Protein AF-A0A3D8P7G8-F1 (afdb_monomer)

Foldseek 3Di:
DDDDDPDPDPDPVVVVVVVVVVVVVVLVVVLVVLLPDDPVVNVVLLVVLQVLLDDPCPDPDVDDDPDPVNVVSNVRSVVSVVSSVSNVVSVVVVD

Organism: NCBI:txid34006

Solvent-accessible surface area (backbone atoms only — not comparable to full-atom values): 5709 Å² total; per-residue (Å²): 139,78,78,78,78,75,78,76,74,72,52,67,65,60,53,51,52,52,50,51,53,49,52,53,51,50,50,54,52,50,50,59,54,56,70,69,48,57,69,73,62,43,51,60,48,44,53,54,26,54,66,52,34,51,75,81,80,78,70,86,57,96,79,67,73,81,51,77,66,52,59,54,51,48,54,49,13,51,51,30,44,54,52,36,56,53,53,52,58,50,47,73,74,71,112

Radius of gyration: 19.66 Å; Cα contacts (8 Å, |Δi|>4): 37; chains: 1; bounding box: 55×53×42 Å

Structure (mmCIF, N/CA/C/O backbone):
data_AF-A0A3D8P7G8-F1
#
_entry.id   AF-A0A3D8P7G8-F1
#
loop_
_atom_site.group_PDB
_atom_site.id
_atom_site.type_symbol
_atom_site.label_atom_id
_atom_site.label_alt_id
_atom_site.label_comp_id
_atom_site.label_asym_id
_atom_site.label_entity_id
_atom_site.label_seq_id
_atom_site.pdbx_PDB_ins_code
_atom_site.Cartn_x
_atom_site.Cartn_y
_atom_site.Cartn_z
_atom_site.occupancy
_atom_site.B_iso_or_equiv
_atom_site.auth_seq_id
_atom_site.auth_comp_id
_atom_site.auth_asym_id
_atom_site.auth_atom_id
_atom_site.pdbx_PDB_model_num
ATOM 1 N N . MET A 1 1 ? 36.194 -30.233 -26.811 1.00 53.03 1 MET A N 1
ATOM 2 C CA . MET A 1 1 ? 35.343 -30.298 -25.609 1.00 53.03 1 MET A CA 1
ATOM 3 C C . MET A 1 1 ? 34.994 -28.865 -25.271 1.00 53.03 1 MET A C 1
ATOM 5 O O . MET A 1 1 ? 35.783 -28.189 -24.630 1.00 53.03 1 MET A O 1
ATOM 9 N N . THR A 1 2 ? 33.936 -28.358 -25.898 1.00 67.12 2 THR A N 1
ATOM 10 C CA 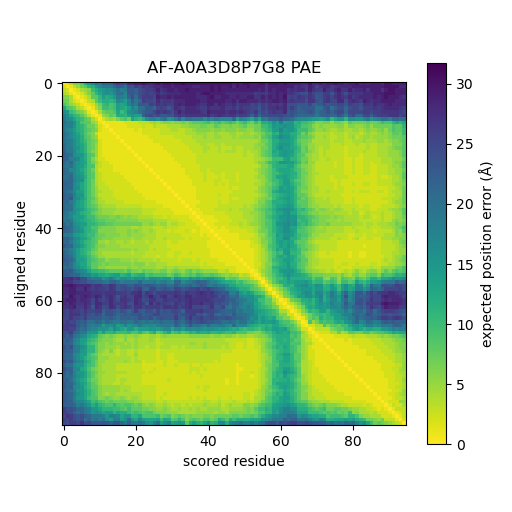. THR A 1 2 ? 33.499 -26.966 -25.759 1.00 67.12 2 THR A CA 1
ATOM 11 C C . THR A 1 2 ? 32.709 -26.872 -24.464 1.00 67.12 2 THR A C 1
ATOM 13 O O . THR A 1 2 ? 31.802 -27.676 -24.258 1.00 67.12 2 THR A O 1
ATOM 16 N N . ASP A 1 3 ? 33.096 -25.952 -23.591 1.00 61.84 3 ASP A N 1
ATOM 17 C CA . ASP A 1 3 ? 32.359 -25.633 -22.370 1.00 61.84 3 ASP A CA 1
ATOM 18 C C . ASP A 1 3 ? 30.915 -25.240 -22.756 1.00 61.84 3 ASP A C 1
ATOM 20 O O . ASP A 1 3 ? 30.755 -24.484 -23.726 1.00 61.84 3 ASP A O 1
ATOM 24 N N . PRO A 1 4 ? 29.856 -25.781 -22.120 1.00 70.75 4 PRO A N 1
ATOM 25 C CA . PRO A 1 4 ? 28.495 -25.360 -22.422 1.00 70.75 4 PRO A CA 1
ATOM 26 C C . PRO A 1 4 ? 28.347 -23.854 -22.186 1.00 70.75 4 PRO A C 1
ATOM 28 O O . PRO A 1 4 ? 28.853 -23.309 -21.205 1.00 70.75 4 PRO A O 1
ATOM 31 N N . LEU A 1 5 ? 27.646 -23.185 -23.107 1.00 66.75 5 LEU A N 1
ATOM 32 C CA . LEU A 1 5 ? 27.261 -21.783 -22.952 1.00 66.75 5 LEU A CA 1
ATOM 33 C C . LEU A 1 5 ? 26.560 -21.637 -21.586 1.00 66.75 5 LEU A C 1
ATOM 35 O O . LEU A 1 5 ? 25.710 -22.482 -21.285 1.00 66.75 5 LEU A O 1
ATOM 39 N N . PRO A 1 6 ? 26.889 -20.626 -20.759 1.00 66.75 6 PRO A N 1
ATOM 40 C CA . PRO A 1 6 ? 26.159 -20.396 -19.520 1.00 66.75 6 PRO A CA 1
ATOM 41 C C . PRO A 1 6 ? 24.661 -20.319 -19.818 1.00 66.75 6 PRO A C 1
ATOM 43 O O . PRO A 1 6 ? 24.266 -19.740 -20.836 1.00 66.75 6 PRO A O 1
ATOM 46 N N . ASP A 1 7 ? 23.854 -20.919 -18.939 1.00 65.56 7 ASP A N 1
ATOM 47 C CA . ASP A 1 7 ? 22.394 -20.854 -19.013 1.00 65.56 7 ASP A CA 1
ATOM 48 C C . ASP A 1 7 ? 21.988 -19.394 -19.274 1.00 65.56 7 ASP A C 1
ATOM 50 O O . ASP A 1 7 ? 22.488 -18.501 -18.572 1.00 65.56 7 ASP A O 1
ATOM 54 N N . PRO A 1 8 ? 21.154 -19.107 -20.295 1.00 65.88 8 PRO A N 1
ATOM 55 C CA . PRO A 1 8 ? 20.751 -17.741 -20.567 1.00 65.88 8 PRO A CA 1
ATOM 56 C C . PRO A 1 8 ? 20.145 -17.177 -19.285 1.00 65.88 8 PRO A C 1
ATOM 58 O O . PRO A 1 8 ? 19.257 -17.792 -18.690 1.00 65.88 8 PRO A O 1
ATOM 61 N N . LEU A 1 9 ? 20.667 -16.025 -18.842 1.00 62.25 9 LEU A N 1
ATOM 62 C CA . LEU A 1 9 ? 20.104 -15.281 -17.717 1.00 62.25 9 LEU A CA 1
ATOM 63 C C . LEU A 1 9 ? 18.578 -15.288 -17.880 1.00 62.25 9 LEU A C 1
ATOM 65 O O . LEU A 1 9 ? 18.120 -14.991 -18.987 1.00 62.25 9 LEU A O 1
ATOM 69 N N . PRO A 1 10 ? 17.802 -15.660 -16.842 1.00 65.69 10 PRO A N 1
ATOM 70 C CA . PRO A 1 10 ? 16.363 -15.817 -16.986 1.00 65.69 10 PRO A CA 1
ATOM 71 C C . PRO A 1 10 ? 15.791 -14.569 -17.644 1.00 65.69 10 PRO A C 1
ATOM 73 O O . PRO A 1 10 ? 16.158 -13.460 -17.239 1.00 65.69 10 PRO A O 1
ATOM 76 N N . ASP A 1 11 ? 14.953 -14.779 -18.668 1.00 84.19 11 ASP A N 1
ATOM 77 C CA . ASP A 1 11 ? 14.344 -13.721 -19.474 1.00 84.19 11 ASP A CA 1
ATOM 78 C C . ASP A 1 11 ? 13.923 -12.570 -18.553 1.00 84.19 11 ASP A C 1
ATOM 80 O O . ASP A 1 11 ? 13.236 -12.785 -17.548 1.00 84.19 11 ASP A O 1
ATOM 84 N N . THR A 1 12 ? 14.393 -11.354 -18.840 1.00 87.75 12 THR A N 1
ATOM 85 C CA . THR A 1 12 ? 14.080 -10.158 -18.051 1.00 87.75 12 THR A CA 1
ATOM 86 C C . THR A 1 12 ? 12.576 -10.052 -17.802 1.00 87.75 12 THR A C 1
ATOM 88 O O . THR A 1 12 ? 12.172 -9.727 -16.685 1.00 87.75 12 THR A O 1
ATOM 91 N N . ALA A 1 13 ? 11.746 -10.430 -18.781 1.00 86.69 13 ALA A N 1
ATOM 92 C CA . ALA A 1 13 ? 10.298 -10.489 -18.621 1.00 86.69 13 ALA A CA 1
ATOM 93 C C . ALA A 1 13 ? 9.864 -11.506 -17.548 1.00 86.69 13 ALA A C 1
ATOM 95 O O . ALA A 1 13 ? 9.061 -11.181 -16.674 1.00 86.69 13 ALA A O 1
ATOM 96 N N . ALA A 1 14 ? 10.443 -12.710 -17.546 1.00 88.00 14 ALA A N 1
ATOM 97 C CA . ALA A 1 14 ? 10.170 -13.728 -16.533 1.00 88.00 14 ALA A CA 1
ATOM 98 C C . ALA A 1 14 ? 10.595 -13.276 -15.124 1.00 88.00 14 ALA A C 1
ATOM 100 O O . ALA A 1 14 ? 9.893 -13.539 -14.145 1.00 88.00 14 ALA A O 1
ATOM 101 N N . ARG A 1 15 ? 11.716 -12.554 -15.003 1.00 90.25 15 ARG A N 1
ATOM 102 C CA . ARG A 1 15 ? 12.174 -11.995 -13.719 1.00 90.25 15 ARG A CA 1
ATOM 103 C C . ARG A 1 15 ? 11.240 -10.901 -13.203 1.00 90.25 15 ARG A C 1
ATOM 105 O O . ARG A 1 15 ? 10.939 -10.897 -12.010 1.00 90.25 15 ARG A O 1
ATOM 112 N N . ILE A 1 16 ? 10.779 -10.004 -14.077 1.00 92.00 16 ILE A N 1
ATOM 113 C CA . ILE A 1 16 ? 9.809 -8.953 -13.733 1.00 92.00 16 ILE A CA 1
ATOM 114 C C . ILE A 1 16 ? 8.492 -9.587 -13.277 1.00 92.00 16 ILE A C 1
ATOM 116 O O . ILE A 1 16 ? 8.035 -9.297 -12.174 1.00 92.00 16 ILE A O 1
ATOM 120 N N . ALA A 1 17 ? 7.954 -10.544 -14.039 1.00 90.69 17 ALA A N 1
ATOM 121 C CA . ALA A 1 17 ? 6.727 -11.252 -13.675 1.00 90.69 17 ALA A CA 1
ATOM 122 C C . ALA A 1 17 ? 6.842 -11.973 -12.317 1.00 90.69 17 ALA A C 1
ATOM 124 O O . ALA A 1 17 ? 5.914 -11.960 -11.506 1.00 90.69 17 ALA A O 1
ATOM 125 N N . ALA A 1 18 ? 8.001 -12.573 -12.021 1.00 93.19 18 ALA A N 1
ATOM 126 C CA . ALA A 1 18 ? 8.248 -13.192 -10.721 1.00 93.19 18 ALA A CA 1
ATOM 127 C C . ALA A 1 18 ? 8.268 -12.166 -9.572 1.00 93.19 18 ALA A C 1
ATOM 129 O O . ALA A 1 18 ? 7.765 -12.454 -8.482 1.00 93.19 18 ALA A O 1
ATOM 130 N N . LEU A 1 19 ? 8.830 -10.972 -9.788 1.00 93.88 19 LEU A N 1
ATOM 131 C CA . LEU A 1 19 ? 8.809 -9.888 -8.800 1.00 93.88 19 LEU A CA 1
ATOM 132 C C . LEU A 1 19 ? 7.391 -9.356 -8.577 1.00 93.88 19 LEU A C 1
ATOM 134 O O . LEU A 1 19 ? 6.976 -9.234 -7.424 1.00 93.88 19 LEU A O 1
ATOM 138 N N . GLU A 1 20 ? 6.625 -9.130 -9.643 1.00 92.44 20 GLU A N 1
ATOM 139 C CA . GLU A 1 20 ? 5.216 -8.731 -9.562 1.00 92.44 20 GLU A CA 1
ATOM 140 C C . GLU A 1 20 ? 4.386 -9.755 -8.780 1.00 92.44 20 GLU A C 1
ATOM 142 O O . GLU A 1 20 ? 3.663 -9.397 -7.849 1.00 92.44 20 GLU A O 1
ATOM 147 N N . GLY A 1 21 ? 4.546 -11.048 -9.081 1.00 95.56 21 GLY A N 1
ATOM 148 C CA . GLY A 1 21 ? 3.864 -12.122 -8.359 1.00 95.56 21 GLY A CA 1
ATOM 149 C C . GLY A 1 21 ? 4.184 -12.127 -6.861 1.00 95.56 21 GLY A C 1
ATOM 150 O O . GLY A 1 21 ? 3.285 -12.285 -6.030 1.00 95.56 21 GLY A O 1
ATOM 151 N N . ARG A 1 22 ? 5.452 -11.895 -6.494 1.00 96.50 22 ARG A N 1
ATOM 152 C CA . ARG A 1 22 ? 5.880 -11.785 -5.088 1.00 96.50 22 ARG A CA 1
ATOM 153 C C . ARG A 1 22 ? 5.280 -10.559 -4.402 1.00 96.50 22 ARG A C 1
ATOM 155 O O . ARG A 1 22 ? 4.801 -10.698 -3.278 1.00 96.50 22 ARG A O 1
ATOM 162 N N . LEU A 1 23 ? 5.262 -9.401 -5.062 1.00 93.69 23 LEU A N 1
ATOM 163 C CA . LEU A 1 23 ? 4.650 -8.177 -4.531 1.00 93.69 23 LEU A CA 1
ATOM 164 C C . LEU A 1 23 ? 3.144 -8.359 -4.304 1.00 93.69 23 LEU A C 1
ATOM 166 O O . LEU A 1 23 ? 2.642 -8.061 -3.222 1.00 93.69 23 LEU A O 1
ATOM 170 N N . ILE A 1 24 ? 2.430 -8.947 -5.268 1.00 93.56 24 ILE A N 1
ATOM 171 C CA . ILE A 1 24 ? 0.997 -9.249 -5.137 1.00 93.56 24 ILE A CA 1
ATOM 172 C C . ILE A 1 24 ? 0.742 -10.203 -3.963 1.00 93.56 24 ILE A C 1
ATOM 174 O O . ILE A 1 24 ? -0.187 -9.988 -3.182 1.00 93.56 24 ILE A O 1
ATOM 178 N N . ALA A 1 25 ? 1.550 -11.257 -3.818 1.00 96.00 25 ALA A N 1
ATOM 179 C CA . ALA A 1 25 ? 1.415 -12.199 -2.710 1.00 96.00 25 ALA A CA 1
ATOM 180 C C . ALA A 1 25 ? 1.627 -11.513 -1.350 1.00 96.00 25 ALA A C 1
ATOM 182 O O . ALA A 1 25 ? 0.830 -11.713 -0.432 1.00 96.00 25 ALA A O 1
ATOM 183 N N . GLN A 1 26 ? 2.651 -10.662 -1.238 1.00 96.12 26 GLN A N 1
ATOM 184 C CA . GLN A 1 26 ? 2.914 -9.881 -0.028 1.00 96.12 26 GLN A CA 1
ATOM 185 C C . GLN A 1 26 ? 1.763 -8.924 0.289 1.00 96.12 26 GLN A C 1
ATOM 187 O O . GLN A 1 26 ? 1.284 -8.929 1.423 1.00 96.12 26 GLN A O 1
ATOM 192 N N . ARG A 1 27 ? 1.243 -8.190 -0.706 1.00 94.00 27 ARG A N 1
ATOM 193 C CA . ARG A 1 27 ? 0.074 -7.312 -0.543 1.00 94.00 27 ARG A CA 1
ATOM 194 C C . ARG A 1 27 ? -1.126 -8.083 -0.005 1.00 94.00 27 ARG A C 1
ATOM 196 O O . ARG A 1 27 ? -1.745 -7.655 0.959 1.00 94.00 27 ARG A O 1
ATOM 203 N N . ARG A 1 28 ? -1.442 -9.249 -0.576 1.00 93.38 28 ARG A N 1
ATOM 204 C CA . ARG A 1 28 ? -2.575 -10.079 -0.125 1.00 93.38 28 ARG A CA 1
ATOM 205 C C . ARG A 1 28 ? -2.432 -10.516 1.331 1.00 93.38 28 ARG A C 1
ATOM 207 O O . ARG A 1 28 ? -3.400 -10.433 2.083 1.00 93.38 28 ARG A O 1
ATOM 214 N N . ILE A 1 29 ? -1.241 -10.968 1.729 1.00 95.94 29 ILE A N 1
ATOM 215 C CA . ILE A 1 29 ? -0.970 -11.367 3.117 1.00 95.94 29 ILE A CA 1
ATOM 216 C C . ILE A 1 29 ? -1.103 -10.160 4.046 1.00 95.94 29 ILE A C 1
ATOM 218 O O . ILE A 1 29 ? -1.804 -10.249 5.051 1.00 95.94 29 ILE A O 1
ATOM 222 N N . LEU A 1 30 ? -0.494 -9.025 3.694 1.00 94.25 30 LEU A N 1
ATOM 223 C CA . LEU A 1 30 ? -0.580 -7.802 4.485 1.00 94.25 30 LEU A CA 1
ATOM 224 C C . LEU A 1 30 ? -2.036 -7.355 4.656 1.00 94.25 30 LEU A C 1
ATOM 226 O O 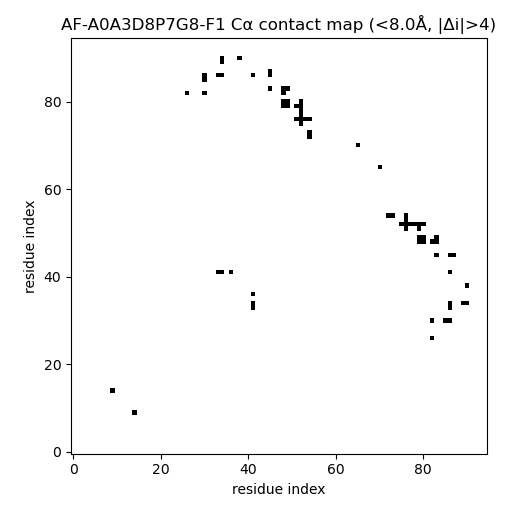. LEU A 1 30 ? -2.481 -7.149 5.778 1.00 94.25 30 LEU A O 1
ATOM 230 N N . MET A 1 31 ? -2.813 -7.312 3.574 1.00 92.12 31 MET A N 1
ATOM 231 C CA . MET A 1 31 ? -4.232 -6.957 3.627 1.00 92.12 31 MET A CA 1
ATOM 232 C C . MET A 1 31 ? -5.051 -7.915 4.496 1.00 92.12 31 MET A C 1
ATOM 234 O O . MET A 1 31 ? -5.928 -7.475 5.238 1.00 92.12 31 MET A O 1
ATOM 238 N N . ARG A 1 32 ? -4.743 -9.217 4.466 1.00 93.19 32 ARG A N 1
ATOM 239 C CA . ARG A 1 32 ? -5.391 -10.213 5.331 1.00 93.19 32 ARG A CA 1
ATOM 240 C C . ARG A 1 32 ? -5.102 -9.979 6.815 1.00 93.19 32 ARG A C 1
ATOM 242 O O . ARG A 1 32 ? -5.979 -10.257 7.637 1.00 93.19 32 ARG A O 1
ATOM 249 N N . LEU A 1 33 ? -3.895 -9.514 7.144 1.00 94.00 33 LEU A N 1
ATOM 250 C CA . LEU A 1 33 ? -3.499 -9.144 8.505 1.00 94.00 33 LEU A CA 1
ATOM 251 C C . LEU A 1 33 ? -4.176 -7.837 8.932 1.00 94.00 33 LEU A C 1
ATOM 253 O O . LEU A 1 33 ? -4.794 -7.799 9.993 1.00 94.00 33 LEU A O 1
ATOM 257 N N . LEU A 1 34 ? -4.130 -6.803 8.086 1.00 91.12 34 LEU A N 1
ATOM 258 C CA . LEU A 1 34 ? -4.735 -5.495 8.359 1.00 91.12 34 LEU A CA 1
ATOM 259 C C . LEU A 1 34 ? -6.257 -5.583 8.534 1.00 91.12 34 LEU A C 1
ATOM 261 O O . LEU A 1 34 ? -6.802 -4.980 9.455 1.00 91.12 34 LEU A O 1
ATOM 265 N N . GLY A 1 35 ? -6.942 -6.394 7.722 1.00 89.06 35 GLY A N 1
ATOM 266 C CA . GLY A 1 35 ? -8.379 -6.647 7.871 1.00 89.06 35 GLY A CA 1
ATOM 267 C C . GLY A 1 35 ? -8.761 -7.352 9.181 1.00 89.06 35 GLY A C 1
ATOM 268 O O . GLY A 1 35 ? -9.917 -7.302 9.586 1.00 89.06 35 GLY A O 1
ATOM 269 N N . GLY A 1 36 ? -7.803 -7.989 9.866 1.00 90.00 36 GLY A N 1
ATOM 270 C CA . GLY A 1 36 ? -8.009 -8.627 11.169 1.00 90.00 36 GLY A CA 1
ATOM 271 C C . GLY A 1 36 ? -7.802 -7.710 12.380 1.00 90.00 36 GLY A C 1
ATOM 272 O O . GLY A 1 36 ? -8.072 -8.137 13.500 1.00 90.00 36 GLY A O 1
ATOM 273 N N . LEU A 1 37 ? -7.311 -6.481 12.189 1.00 91.00 37 LEU A N 1
ATOM 274 C CA . LEU A 1 37 ? -7.107 -5.519 13.279 1.00 91.00 37 LEU A CA 1
ATOM 275 C C . LEU A 1 37 ? -8.444 -4.955 13.787 1.00 91.00 37 LEU A C 1
ATOM 277 O O . LEU A 1 37 ? -9.395 -4.927 13.013 1.00 91.00 37 LEU A O 1
ATOM 281 N N . PRO A 1 38 ? -8.545 -4.455 15.032 1.00 89.94 38 PRO A N 1
ATOM 282 C CA . PRO A 1 38 ? -9.729 -3.729 15.505 1.00 89.94 38 PRO A CA 1
ATOM 283 C C . PRO A 1 38 ? -10.039 -2.495 14.644 1.00 89.94 38 PRO A C 1
ATOM 285 O O . PRO A 1 38 ? -9.119 -1.866 14.119 1.00 89.94 38 PRO A O 1
ATOM 288 N N . ALA A 1 39 ? -11.317 -2.113 14.535 1.00 87.12 39 ALA A N 1
ATOM 289 C CA . ALA A 1 39 ? -11.758 -0.988 13.696 1.00 87.12 39 ALA A CA 1
ATOM 290 C C . ALA A 1 39 ? -11.018 0.328 14.009 1.00 87.12 39 ALA A C 1
ATOM 292 O O . ALA A 1 39 ? -10.552 1.010 13.102 1.00 87.12 39 ALA A O 1
ATOM 293 N N . GLU A 1 40 ? -10.809 0.627 15.293 1.00 86.44 40 GLU A N 1
ATOM 294 C CA . GLU A 1 40 ? -10.062 1.805 15.761 1.00 86.44 40 GLU A CA 1
ATO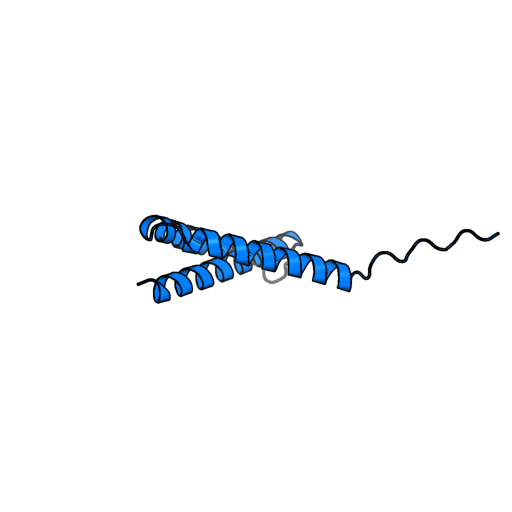M 295 C C . GLU A 1 40 ? -8.614 1.823 15.247 1.00 86.44 40 GLU A C 1
ATOM 297 O O . GLU A 1 40 ? -8.107 2.858 14.819 1.00 86.44 40 GLU A O 1
ATOM 302 N N . SER A 1 41 ? -7.948 0.663 15.232 1.00 88.94 41 SER A N 1
ATOM 303 C CA . SER A 1 41 ? -6.590 0.533 14.694 1.00 88.94 41 SER A CA 1
ATOM 304 C C . SER A 1 41 ? -6.562 0.655 13.170 1.00 88.94 41 SER A C 1
ATOM 306 O O . SER A 1 41 ? -5.589 1.168 12.622 1.00 88.94 41 SER A O 1
ATOM 308 N N . ARG A 1 42 ? -7.619 0.207 12.478 1.00 89.75 42 ARG A N 1
ATOM 309 C CA . ARG A 1 42 ? -7.738 0.348 11.019 1.00 89.75 42 ARG A CA 1
ATOM 310 C C . ARG A 1 42 ? -7.936 1.802 10.597 1.00 89.75 42 ARG A C 1
ATOM 312 O O . ARG A 1 42 ? -7.342 2.197 9.601 1.00 89.75 42 ARG A O 1
ATOM 319 N N . ALA A 1 43 ? -8.696 2.594 11.357 1.00 87.81 43 ALA A N 1
ATOM 320 C CA . ALA A 1 43 ? -8.930 4.008 11.056 1.00 87.81 43 ALA A CA 1
ATOM 321 C C . ALA A 1 43 ? -7.616 4.810 10.993 1.00 87.81 43 ALA A C 1
ATOM 323 O O . ALA A 1 43 ? -7.312 5.407 9.965 1.00 87.81 43 ALA A O 1
ATOM 324 N N . GLY A 1 44 ? -6.769 4.718 12.026 1.00 89.12 44 GLY A N 1
ATOM 325 C CA . GLY A 1 44 ? -5.467 5.404 12.017 1.00 89.12 44 GLY A CA 1
ATOM 326 C C . GLY A 1 44 ? -4.517 4.916 10.912 1.00 89.12 44 GLY A C 1
ATOM 327 O O . GLY A 1 44 ? -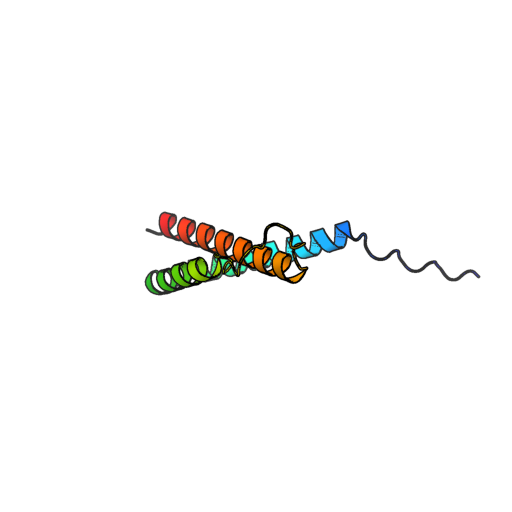3.703 5.679 10.397 1.00 89.12 44 GLY A O 1
ATOM 328 N N . LEU A 1 45 ? -4.634 3.648 10.506 1.00 90.31 45 LEU A N 1
ATOM 329 C CA . LEU A 1 45 ? -3.889 3.081 9.378 1.00 90.31 45 LEU A CA 1
ATOM 330 C C . LEU A 1 45 ? -4.371 3.621 8.025 1.00 90.31 45 LEU A C 1
ATOM 332 O O . LEU A 1 45 ? -3.545 3.873 7.151 1.00 90.31 45 LEU A O 1
ATOM 336 N N . LEU A 1 46 ? -5.682 3.796 7.845 1.00 90.06 46 LEU A N 1
ATOM 337 C CA . LEU A 1 46 ? -6.263 4.393 6.641 1.00 90.06 46 LEU A CA 1
ATOM 338 C C . LEU A 1 46 ? -5.807 5.842 6.461 1.00 90.06 46 LEU A C 1
ATOM 340 O O . LEU A 1 46 ? -5.415 6.206 5.352 1.00 90.06 46 LEU A O 1
ATOM 344 N N . ASP A 1 47 ? -5.797 6.622 7.543 1.00 89.94 47 ASP A N 1
ATOM 345 C CA . ASP A 1 47 ? -5.317 8.007 7.531 1.00 89.94 47 ASP A CA 1
ATOM 346 C C . ASP A 1 47 ? -3.829 8.067 7.157 1.00 89.94 47 ASP A C 1
ATOM 348 O O . ASP A 1 47 ? -3.434 8.792 6.244 1.00 89.94 47 ASP A O 1
ATOM 352 N N . TRP A 1 48 ? -3.002 7.220 7.780 1.00 90.56 48 TRP A N 1
ATOM 353 C CA . TRP A 1 48 ? -1.576 7.132 7.457 1.00 90.56 48 TRP A CA 1
ATOM 354 C C . TRP A 1 48 ? -1.315 6.730 5.995 1.00 90.56 48 TRP A C 1
ATOM 356 O O . TRP A 1 48 ? -0.415 7.273 5.349 1.00 90.56 48 TRP A O 1
ATOM 366 N N . LEU A 1 49 ? -2.096 5.789 5.451 1.00 91.44 49 LEU A N 1
ATOM 367 C CA . LEU A 1 49 ? -1.993 5.387 4.045 1.00 91.44 49 LEU A CA 1
ATOM 368 C C . LEU A 1 49 ? -2.382 6.528 3.096 1.00 91.44 49 LEU A C 1
ATOM 370 O O . LEU A 1 49 ? -1.742 6.684 2.058 1.00 91.44 49 LEU A O 1
ATOM 374 N N . GLU A 1 50 ? -3.395 7.328 3.437 1.00 89.31 50 GLU A N 1
ATOM 375 C CA . GLU A 1 50 ? -3.808 8.487 2.636 1.00 89.31 50 GLU A CA 1
ATOM 376 C C . GLU A 1 50 ? -2.710 9.556 2.588 1.00 89.31 50 GLU A C 1
ATOM 378 O O . GLU A 1 50 ? -2.361 10.027 1.506 1.00 89.31 50 GLU A O 1
ATOM 383 N N . GLU A 1 51 ? -2.083 9.873 3.724 1.00 87.75 51 GLU A N 1
ATOM 384 C CA . GLU A 1 51 ? -0.971 10.833 3.778 1.00 87.75 51 GLU A CA 1
ATOM 385 C C . GLU A 1 51 ? 0.218 10.422 2.895 1.00 87.75 51 GLU A C 1
ATOM 387 O O . GLU A 1 51 ? 0.916 11.274 2.342 1.00 87.75 51 GLU A O 1
ATOM 392 N N . ARG A 1 52 ? 0.467 9.113 2.769 1.00 86.19 52 ARG A N 1
ATOM 393 C CA . ARG A 1 52 ? 1.569 8.552 1.970 1.00 86.19 52 ARG A CA 1
ATOM 394 C C . ARG A 1 52 ? 1.208 8.303 0.507 1.00 86.19 52 ARG A C 1
ATOM 396 O O . ARG A 1 52 ? 2.109 8.097 -0.299 1.00 86.19 52 ARG A O 1
ATOM 403 N N . ALA A 1 53 ? -0.075 8.332 0.155 1.00 84.44 53 ALA A N 1
ATOM 404 C CA . ALA A 1 53 ? -0.553 8.169 -1.218 1.00 84.44 53 ALA A CA 1
ATOM 405 C C . ALA A 1 53 ? -0.432 9.452 -2.066 1.00 84.44 53 ALA A C 1
ATOM 407 O O . ALA A 1 53 ? -0.753 9.439 -3.261 1.00 84.44 53 ALA A O 1
ATOM 408 N N . VAL A 1 54 ? 0.008 10.557 -1.457 1.00 78.00 54 VAL A N 1
ATOM 409 C CA . VAL A 1 54 ? 0.244 11.843 -2.114 1.00 78.00 54 VAL A CA 1
ATOM 410 C C . VAL A 1 54 ? 1.739 12.008 -2.367 1.00 78.00 54 VAL A C 1
ATOM 412 O O . VAL A 1 54 ? 2.534 12.085 -1.428 1.00 78.00 54 VAL A O 1
ATOM 415 N N . LEU A 1 55 ? 2.122 12.112 -3.642 1.00 67.88 55 LEU A N 1
ATOM 416 C CA . LEU A 1 55 ? 3.448 12.601 -4.005 1.00 67.88 55 LEU A CA 1
ATOM 417 C C . LEU A 1 55 ? 3.525 14.053 -3.521 1.00 67.88 55 LEU A C 1
ATOM 419 O O . LEU A 1 55 ? 2.725 14.887 -3.946 1.00 67.88 55 LEU A O 1
ATOM 423 N N . ARG A 1 56 ? 4.425 14.358 -2.579 1.00 62.84 56 ARG A N 1
ATOM 424 C CA . ARG A 1 56 ? 4.655 15.746 -2.165 1.00 62.84 56 ARG A CA 1
ATOM 425 C C . ARG A 1 56 ? 5.254 16.469 -3.360 1.00 62.84 56 ARG A C 1
ATOM 427 O O . ARG A 1 56 ? 6.443 16.323 -3.619 1.00 62.84 56 ARG A O 1
ATOM 434 N N . ASP A 1 57 ? 4.392 17.174 -4.083 1.00 54.94 57 ASP A N 1
ATOM 435 C CA . ASP A 1 57 ? 4.704 17.923 -5.292 1.00 54.94 57 ASP A CA 1
ATOM 436 C C . ASP A 1 57 ? 5.760 18.987 -4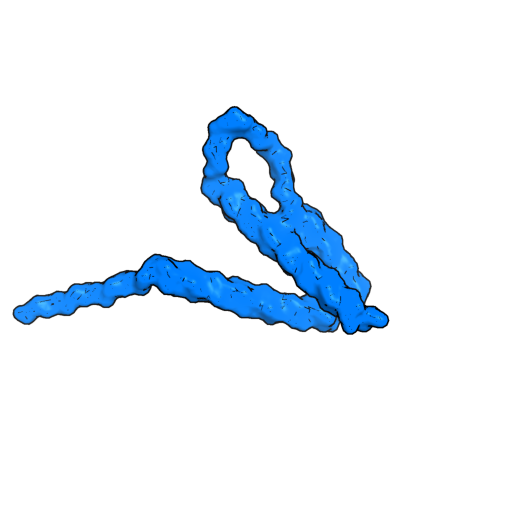.973 1.00 54.94 57 ASP A C 1
ATOM 438 O O . ASP A 1 57 ? 5.489 20.086 -4.484 1.00 54.94 57 ASP A O 1
ATOM 442 N N . GLY A 1 58 ? 7.015 18.593 -5.144 1.00 57.22 58 GLY A N 1
ATOM 443 C CA . GLY A 1 58 ? 8.161 19.471 -5.081 1.00 57.22 58 GLY A CA 1
ATOM 444 C C . GLY A 1 58 ? 8.364 20.088 -6.451 1.00 57.22 58 GLY A C 1
ATOM 445 O O . GLY A 1 58 ? 9.328 19.725 -7.106 1.00 57.22 58 GLY A O 1
ATOM 446 N N . GLN A 1 59 ? 7.469 20.996 -6.853 1.00 55.94 59 GLN A N 1
ATOM 447 C CA . GLN A 1 59 ? 7.599 21.839 -8.047 1.00 55.94 59 GLN A CA 1
ATOM 448 C C . GLN A 1 59 ? 7.982 21.051 -9.312 1.00 55.94 59 GLN A C 1
ATOM 450 O O . GLN A 1 59 ? 9.145 21.026 -9.715 1.00 55.94 59 GLN A O 1
ATOM 455 N N . GLU A 1 60 ? 6.991 20.453 -9.972 1.00 50.19 60 GLU A N 1
ATOM 456 C CA . GLU A 1 60 ? 7.144 19.985 -11.353 1.00 50.19 60 GLU A CA 1
ATOM 457 C C . GLU A 1 60 ? 7.425 21.171 -12.301 1.00 50.19 60 GLU A C 1
ATOM 459 O O . GLU A 1 60 ? 6.521 21.823 -12.825 1.00 50.19 60 GLU A O 1
ATOM 464 N N . ASP A 1 61 ? 8.709 21.477 -12.502 1.00 61.53 61 ASP A N 1
ATOM 465 C CA . ASP A 1 61 ? 9.190 22.399 -13.532 1.00 61.53 61 ASP A CA 1
ATOM 466 C C . ASP A 1 61 ? 8.806 21.832 -14.918 1.00 61.53 61 ASP A C 1
ATO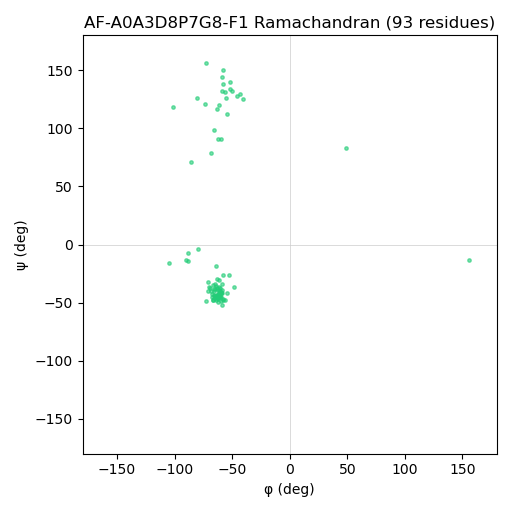M 468 O O . ASP A 1 61 ? 9.211 20.703 -15.237 1.00 61.53 61 ASP A O 1
ATOM 472 N N . PRO A 1 62 ? 8.014 22.549 -15.746 1.00 56.22 62 PRO A N 1
ATOM 473 C CA . PRO A 1 62 ? 7.559 22.084 -17.057 1.00 56.22 62 PRO A CA 1
ATOM 474 C C . PRO A 1 62 ? 8.736 21.989 -18.043 1.00 56.22 62 PRO A C 1
ATOM 476 O O . PRO A 1 62 ? 8.958 22.854 -18.886 1.00 56.22 62 PRO A O 1
ATOM 479 N N . GLY A 1 63 ? 9.513 20.916 -17.923 1.00 60.19 63 GLY A N 1
ATOM 480 C CA . GLY A 1 63 ? 10.732 20.667 -18.692 1.00 60.19 63 GLY A CA 1
ATOM 481 C C . GLY A 1 63 ? 11.726 19.724 -18.011 1.00 60.19 63 GLY A C 1
ATOM 482 O O . GLY A 1 63 ? 12.642 19.236 -18.676 1.00 60.19 63 GLY A O 1
ATOM 483 N N . ALA A 1 64 ? 11.555 19.426 -16.719 1.00 60.31 64 ALA A N 1
ATOM 484 C CA . ALA A 1 64 ? 12.399 18.466 -16.023 1.00 60.31 64 ALA A CA 1
ATOM 485 C C . ALA A 1 64 ? 12.053 17.031 -16.454 1.00 60.31 64 ALA A C 1
ATOM 487 O O . ALA A 1 64 ? 10.926 16.562 -16.304 1.00 60.31 64 ALA A O 1
ATOM 488 N N . VAL A 1 65 ? 13.041 16.315 -16.993 1.00 56.31 65 VAL A N 1
ATOM 489 C CA . VAL A 1 65 ? 12.938 14.865 -17.205 1.00 56.31 65 VAL A CA 1
ATOM 490 C C . VAL A 1 65 ? 12.686 14.224 -15.835 1.00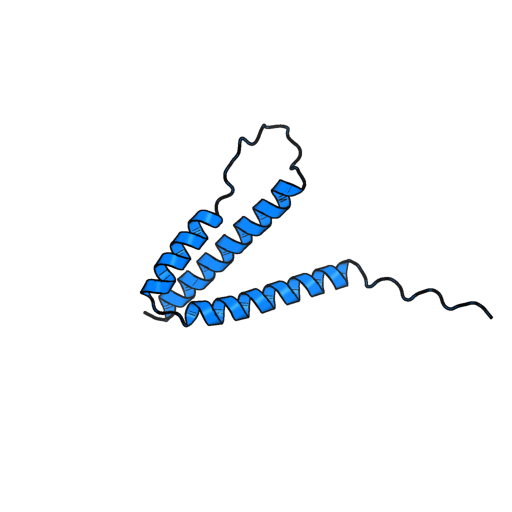 56.31 65 VAL A C 1
ATOM 492 O O . VAL A 1 65 ? 13.420 14.567 -14.904 1.00 56.31 65 VAL A O 1
ATOM 495 N N . PRO A 1 66 ? 11.701 13.317 -15.674 1.00 56.06 66 PRO A N 1
ATOM 496 C CA . PRO A 1 66 ? 11.486 12.643 -14.402 1.00 56.06 66 PRO A CA 1
ATOM 497 C C . PRO A 1 66 ? 12.796 11.989 -13.968 1.00 56.06 66 PRO A C 1
ATOM 499 O O . PRO A 1 66 ? 13.294 11.079 -14.635 1.00 56.06 66 PRO A O 1
ATOM 502 N N . ALA A 1 67 ? 13.395 12.486 -12.885 1.00 61.00 67 ALA A N 1
ATOM 503 C CA . ALA A 1 67 ? 14.544 11.825 -12.292 1.00 61.00 67 ALA A CA 1
ATOM 504 C C . ALA A 1 67 ? 14.110 10.404 -11.906 1.00 61.00 67 ALA A C 1
ATOM 506 O O . ALA A 1 67 ? 12.980 10.202 -11.474 1.00 61.00 67 ALA A O 1
ATOM 507 N N . GLU A 1 68 ? 14.991 9.416 -12.033 1.00 57.81 68 GLU A N 1
ATOM 508 C CA . GLU A 1 68 ? 14.698 8.003 -11.734 1.00 57.81 68 GLU A CA 1
ATOM 509 C C . GLU A 1 68 ? 14.097 7.802 -10.320 1.00 57.81 68 GLU A C 1
ATOM 511 O O . GLU A 1 68 ? 13.290 6.902 -10.096 1.00 57.81 68 GLU A O 1
ATOM 516 N N . GLY A 1 69 ? 14.394 8.718 -9.387 1.00 61.41 69 GLY A N 1
ATOM 517 C CA . GLY A 1 69 ? 13.760 8.790 -8.067 1.00 61.41 69 GLY A CA 1
ATOM 518 C C . GLY A 1 69 ? 12.259 9.121 -8.083 1.00 61.41 69 GLY A C 1
ATOM 519 O O . GLY A 1 69 ? 11.519 8.571 -7.278 1.00 61.41 69 GLY A O 1
ATOM 520 N N . ALA A 1 70 ? 11.774 9.939 -9.020 1.00 72.56 70 ALA A N 1
ATOM 521 C CA . ALA A 1 70 ? 10.353 10.278 -9.137 1.00 72.56 70 ALA A CA 1
ATOM 522 C C . ALA A 1 70 ? 9.499 9.066 -9.544 1.00 72.56 70 ALA A C 1
ATOM 524 O O . ALA A 1 70 ? 8.385 8.908 -9.054 1.00 72.56 70 ALA A O 1
ATOM 525 N N . ALA A 1 71 ? 10.031 8.174 -10.389 1.00 78.31 71 ALA A N 1
ATOM 526 C CA . ALA A 1 71 ? 9.326 6.957 -10.797 1.00 78.31 71 ALA A CA 1
ATOM 527 C C . ALA A 1 71 ? 9.120 5.986 -9.621 1.00 78.31 71 ALA A C 1
ATOM 529 O O . ALA A 1 71 ? 8.048 5.395 -9.487 1.00 78.31 71 ALA A O 1
ATOM 530 N N . LEU A 1 72 ? 10.125 5.848 -8.748 1.00 81.31 72 LEU A N 1
ATOM 531 C CA . LEU A 1 72 ? 10.014 5.035 -7.537 1.00 81.31 72 LEU A CA 1
ATOM 532 C C . LEU A 1 72 ? 9.013 5.637 -6.544 1.00 81.31 72 LEU A C 1
ATOM 534 O O . LEU A 1 72 ? 8.154 4.919 -6.040 1.00 81.31 72 LEU A O 1
ATOM 538 N N . GLU A 1 73 ? 9.105 6.940 -6.280 1.00 82.81 73 GLU A N 1
ATOM 539 C CA . GLU A 1 73 ? 8.189 7.630 -5.364 1.00 82.81 73 GLU A CA 1
ATOM 540 C C . GLU A 1 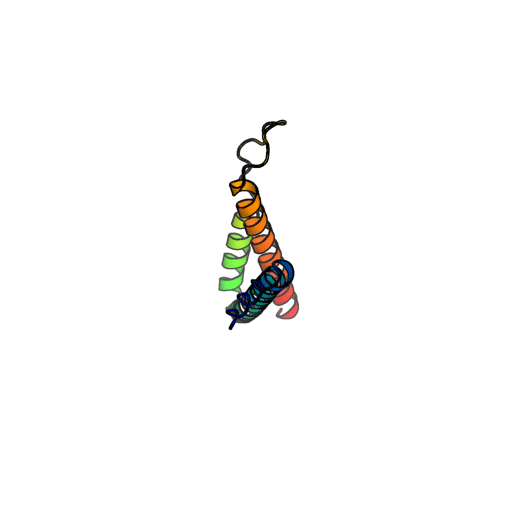73 ? 6.738 7.577 -5.862 1.00 82.81 73 GLU A C 1
ATOM 542 O O . GLU A 1 73 ? 5.822 7.334 -5.076 1.00 82.81 73 GLU A O 1
ATOM 547 N N . LEU A 1 74 ? 6.517 7.706 -7.175 1.00 84.50 74 LEU A N 1
ATOM 548 C CA . LEU A 1 74 ? 5.194 7.546 -7.775 1.00 84.50 74 LEU A CA 1
ATOM 549 C C . LEU A 1 74 ? 4.667 6.116 -7.605 1.00 84.50 74 LEU A C 1
ATOM 551 O O . LEU A 1 74 ? 3.532 5.930 -7.170 1.00 84.50 74 LEU A O 1
ATOM 555 N N . ALA A 1 75 ? 5.501 5.105 -7.870 1.00 86.38 75 ALA A N 1
ATOM 556 C CA . ALA A 1 75 ? 5.127 3.705 -7.680 1.00 86.38 75 ALA A CA 1
ATOM 557 C C . ALA A 1 75 ? 4.790 3.387 -6.211 1.00 86.38 75 ALA A C 1
ATOM 559 O O . ALA A 1 75 ? 3.864 2.622 -5.938 1.00 86.38 75 ALA A O 1
ATOM 560 N N . LEU A 1 76 ? 5.503 3.996 -5.257 1.00 88.12 76 LEU A N 1
ATOM 561 C CA . LEU A 1 76 ? 5.195 3.886 -3.831 1.00 88.12 76 LEU A CA 1
ATOM 562 C C . LEU A 1 76 ? 3.860 4.555 -3.488 1.00 88.12 76 LEU A C 1
ATOM 564 O O . LEU A 1 76 ? 3.030 3.936 -2.824 1.00 88.12 76 LEU A O 1
ATOM 568 N N . ALA A 1 77 ? 3.628 5.784 -3.949 1.00 89.75 77 ALA A N 1
ATOM 569 C CA . ALA A 1 77 ? 2.376 6.500 -3.709 1.00 89.75 77 ALA A CA 1
ATOM 570 C C . ALA A 1 77 ? 1.164 5.744 -4.287 1.00 89.75 77 ALA A C 1
ATOM 572 O O . ALA A 1 77 ? 0.125 5.621 -3.629 1.00 89.75 77 ALA A O 1
ATOM 573 N N . ASP A 1 78 ? 1.308 5.179 -5.487 1.00 90.69 78 ASP A N 1
ATOM 574 C CA . ASP A 1 78 ? 0.288 4.344 -6.123 1.00 90.69 78 ASP A CA 1
ATOM 575 C C . ASP A 1 78 ? -0.008 3.084 -5.305 1.00 90.69 78 ASP A C 1
ATOM 577 O O . ASP A 1 78 ? -1.174 2.749 -5.073 1.00 90.69 78 ASP A O 1
ATOM 581 N N . GLU A 1 79 ? 1.030 2.419 -4.800 1.00 92.50 79 GLU A N 1
ATOM 582 C CA . GLU A 1 79 ? 0.882 1.242 -3.948 1.00 92.50 79 GLU A CA 1
ATOM 583 C C . GLU A 1 79 ? 0.127 1.561 -2.649 1.00 92.50 79 GLU A C 1
ATOM 585 O O . GLU A 1 79 ? -0.798 0.834 -2.270 1.00 92.50 79 GLU A O 1
ATOM 590 N N . MET A 1 80 ? 0.461 2.677 -1.991 1.00 93.06 80 MET A N 1
ATOM 591 C CA . MET A 1 80 ? -0.226 3.134 -0.774 1.00 93.06 80 MET A CA 1
ATOM 592 C C . MET A 1 80 ? -1.711 3.403 -1.040 1.00 93.06 80 MET A C 1
ATOM 594 O O . MET A 1 80 ? -2.572 2.984 -0.258 1.00 93.06 80 MET A O 1
ATOM 598 N N . ARG A 1 81 ? -2.034 4.015 -2.188 1.00 91.88 81 ARG A N 1
ATOM 599 C CA . ARG A 1 81 ? -3.418 4.259 -2.615 1.00 91.88 81 ARG A CA 1
ATOM 600 C C . ARG A 1 81 ? -4.193 2.958 -2.814 1.00 91.88 81 ARG A C 1
ATOM 602 O O . ARG A 1 81 ? -5.335 2.852 -2.362 1.00 91.88 81 ARG A O 1
ATOM 609 N N . LEU A 1 82 ? -3.590 1.962 -3.465 1.00 92.38 82 LEU A N 1
ATOM 610 C CA . LEU A 1 82 ? -4.213 0.654 -3.686 1.00 92.38 82 LEU A CA 1
ATOM 611 C C . LEU A 1 82 ? -4.488 -0.074 -2.365 1.00 92.38 82 LEU A C 1
ATOM 613 O O . LEU A 1 82 ? -5.583 -0.611 -2.181 1.00 92.38 82 LEU A O 1
ATOM 617 N N . MET A 1 83 ? -3.535 -0.053 -1.429 1.00 92.94 83 MET A N 1
ATOM 618 C CA . MET A 1 83 ? -3.714 -0.651 -0.10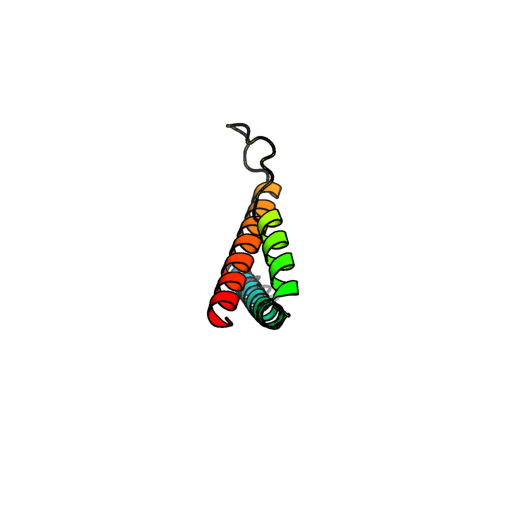2 1.00 92.94 83 MET A CA 1
ATOM 619 C C . MET A 1 83 ? -4.837 0.030 0.685 1.00 92.94 83 MET A C 1
ATOM 621 O O . MET A 1 83 ? -5.673 -0.661 1.271 1.00 92.94 83 MET A O 1
ATOM 625 N N . ARG A 1 84 ? -4.921 1.367 0.646 1.00 93.62 84 ARG A N 1
ATOM 626 C CA . ARG A 1 84 ? -6.005 2.112 1.301 1.00 93.62 84 ARG A CA 1
ATOM 627 C C . ARG A 1 84 ? -7.375 1.719 0.760 1.00 93.62 84 ARG A C 1
ATOM 629 O O . ARG A 1 84 ? -8.287 1.445 1.537 1.00 93.62 84 ARG A O 1
ATOM 636 N N . GLN A 1 85 ? -7.524 1.684 -0.565 1.00 91.75 85 GLN A N 1
ATOM 637 C CA . GLN A 1 85 ? -8.789 1.312 -1.201 1.00 91.75 85 GLN A CA 1
ATOM 638 C C . GLN A 1 85 ? -9.222 -0.103 -0.814 1.00 91.75 85 GLN A C 1
ATOM 640 O O . GLN A 1 85 ? -10.400 -0.339 -0.557 1.00 91.75 85 GLN A O 1
ATOM 645 N N . GLU A 1 86 ? -8.284 -1.046 -0.766 1.00 91.31 86 GLU A N 1
ATOM 646 C CA . GLU A 1 86 ? -8.594 -2.423 -0.397 1.00 91.31 86 GLU A CA 1
ATOM 647 C C . GLU A 1 86 ? -8.986 -2.551 1.079 1.00 91.31 86 GLU A C 1
ATOM 649 O O . GLU A 1 86 ? -9.938 -3.268 1.397 1.00 91.31 86 GLU A O 1
ATOM 654 N N . LEU A 1 87 ? -8.310 -1.821 1.975 1.00 90.31 87 LEU A N 1
ATOM 655 C CA . LEU A 1 87 ? -8.649 -1.817 3.398 1.00 90.31 87 LEU A CA 1
ATOM 656 C C . LEU A 1 87 ? -10.040 -1.223 3.639 1.00 90.31 87 LEU A C 1
ATOM 658 O O . LEU A 1 87 ? -10.830 -1.812 4.371 1.00 90.31 87 LEU A O 1
ATOM 662 N N . ALA A 1 88 ? -10.361 -0.110 2.975 1.00 88.38 88 ALA A N 1
ATOM 663 C CA . ALA A 1 88 ? -11.673 0.528 3.067 1.00 88.38 88 ALA A CA 1
ATOM 664 C C . ALA A 1 88 ? -12.800 -0.418 2.611 1.00 88.38 88 ALA A C 1
ATOM 666 O O . ALA A 1 88 ? -13.782 -0.601 3.323 1.00 88.38 88 ALA A O 1
ATOM 667 N N . ARG A 1 89 ? -12.618 -1.127 1.484 1.00 87.25 89 ARG A N 1
ATOM 668 C CA . ARG A 1 89 ? -13.588 -2.138 1.015 1.00 87.25 89 ARG A CA 1
ATOM 669 C C . ARG A 1 89 ? -13.773 -3.298 1.993 1.00 87.25 89 ARG A C 1
ATOM 671 O O . ARG A 1 89 ? -14.818 -3.944 1.981 1.00 87.25 89 ARG A O 1
ATOM 678 N N . HIS A 1 90 ? -12.740 -3.651 2.757 1.00 83.56 90 HIS A N 1
ATOM 679 C CA . HIS A 1 90 ? -12.850 -4.682 3.786 1.00 83.56 90 HIS A CA 1
ATOM 680 C C . HIS A 1 90 ? -13.704 -4.204 4.966 1.00 83.56 90 HIS A C 1
ATOM 682 O O . HIS A 1 90 ? -14.458 -5.002 5.526 1.00 83.56 90 HIS A O 1
ATOM 688 N N . ASP A 1 91 ? -13.597 -2.927 5.329 1.00 79.06 91 ASP A N 1
ATOM 689 C CA . ASP A 1 91 ? -14.369 -2.315 6.411 1.00 79.06 91 ASP A CA 1
ATOM 690 C C . ASP A 1 91 ? -15.868 -2.282 6.081 1.00 79.06 91 ASP A C 1
ATOM 692 O O . ASP A 1 91 ? -16.665 -2.792 6.863 1.00 79.06 91 ASP A O 1
ATOM 696 N N . ASP A 1 92 ? -16.228 -1.863 4.861 1.00 79.94 92 ASP A N 1
ATOM 697 C CA . ASP A 1 92 ? -17.618 -1.844 4.369 1.00 79.94 92 ASP A CA 1
ATOM 698 C C . ASP A 1 92 ? -18.307 -3.221 4.397 1.00 79.94 92 ASP A C 1
ATOM 700 O O . ASP A 1 92 ? -19.529 -3.311 4.454 1.00 79.94 92 ASP A O 1
ATOM 704 N N . ARG A 1 93 ? -17.536 -4.315 4.313 1.00 75.44 93 ARG A N 1
ATOM 705 C CA . ARG A 1 93 ? -18.054 -5.696 4.377 1.00 75.44 93 ARG A CA 1
ATOM 706 C C . ARG A 1 93 ? -18.107 -6.264 5.797 1.00 75.44 93 ARG A C 1
ATOM 708 O O . ARG A 1 93 ? -18.651 -7.352 5.977 1.00 75.44 93 ARG A O 1
ATOM 715 N N . SER A 1 94 ? -17.451 -5.605 6.752 1.00 68.38 94 SER A N 1
ATOM 716 C CA . SER A 1 94 ? -17.314 -6.070 8.138 1.00 68.38 94 SER A CA 1
ATOM 717 C C . SER A 1 94 ? -18.217 -5.314 9.120 1.00 68.38 94 SER A C 1
ATOM 719 O O . SER A 1 94 ? -18.368 -5.784 10.248 1.00 68.38 94 SER A O 1
ATOM 721 N N . GLY A 1 95 ? -18.760 -4.159 8.718 1.00 58.56 95 GLY A N 1
ATOM 722 C CA . GLY A 1 95 ? -19.839 -3.442 9.412 1.00 58.56 95 GLY A CA 1
ATOM 723 C C . GLY A 1 95 ? -21.220 -3.920 8.981 1.00 58.56 95 GLY A C 1
ATOM 724 O O . GLY A 1 95 ? -22.136 -3.828 9.825 1.00 58.56 95 GLY A O 1
#

Sequence (95 aa):
MTDPLPDPLPDTAARIAALEGRLIAQRRILMRLLGGLPAESRAGLLDWLEERAVLRDGQEDPGAVPAEGAALELALADEMRLMRQELARHDDRSG

Mean predicted aligned error: 9.83 Å

pLDDT: mean 81.22, std 13.59, range [50.19, 96.5]

Secondary structure (DSSP, 8-state):
-PPPPP-----HHHHHHHHHHHHHHHHHHHHHHHTTS-HHHHHHHHHHHHHHSS-------TT----HHHHHHHHHHHHHHHHHHHHHHHHHTT-